Protein AF-A0A1A3GLG6-F1 (afdb_monomer_lite)

Foldseek 3Di:
DDDPDPPDDPPLQDLVRLVVLLVVLQVVLVVCVVVVNNVSSVVSVVVSVVSVVSNVPDD

Sequence (59 aa):
MTKGSQMGQSETHSVNDIRTAIRELSLRAELARKEGRPDDAAELEARVAAYRQELAAKP

Radius of gyration: 14.01 Å; chains: 1; bounding box: 36×25×34 Å

pLDDT: mean 86.61, std 19.94, range [37.69, 98.75]

Secondary structure (DSSP, 8-state):
--------------HHHHHHHHHHHHHHHHHHHHTT-HHHHHHHHHHHHHHHHHHHT--

Organism: Mycolicibacterium mucogenicum (NCBI:txid56689)

Structure (mmCIF, N/CA/C/O backbone):
data_AF-A0A1A3GLG6-F1
#
_entry.id   AF-A0A1A3GLG6-F1
#
loop_
_atom_site.group_PDB
_atom_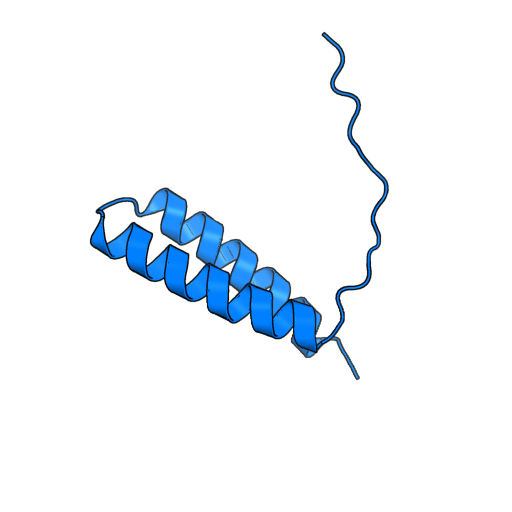site.id
_atom_site.type_symbol
_atom_site.label_atom_id
_atom_site.label_alt_id
_atom_site.label_comp_id
_atom_site.label_asym_id
_atom_site.label_entity_id
_atom_site.label_seq_id
_atom_site.pdbx_PDB_ins_code
_atom_site.Cartn_x
_atom_site.Cartn_y
_atom_site.Cartn_z
_atom_site.occupancy
_atom_site.B_iso_or_equiv
_atom_site.auth_seq_id
_atom_site.auth_comp_id
_atom_site.auth_asym_id
_atom_site.auth_atom_id
_atom_site.pdbx_PDB_model_num
ATOM 1 N N . MET A 1 1 ? -22.076 20.926 -17.687 1.00 51.91 1 MET A N 1
ATOM 2 C CA . MET A 1 1 ? -21.659 19.595 -18.170 1.00 51.91 1 MET A CA 1
ATOM 3 C C . MET A 1 1 ? -20.469 19.822 -19.082 1.00 51.91 1 MET A C 1
ATOM 5 O O . MET A 1 1 ? -20.697 20.409 -20.122 1.00 51.91 1 MET A O 1
ATOM 9 N N . THR A 1 2 ? -19.250 19.449 -18.684 1.00 39.50 2 THR A N 1
ATOM 10 C CA . THR A 1 2 ? -18.147 19.075 -19.598 1.00 39.50 2 THR A CA 1
ATOM 11 C C . THR A 1 2 ? -16.960 18.600 -18.765 1.00 39.50 2 THR A C 1
ATOM 13 O O . THR A 1 2 ? -16.151 19.367 -18.257 1.00 39.50 2 THR A O 1
ATOM 16 N N . LYS A 1 3 ? -16.916 17.279 -18.598 1.00 47.75 3 LYS A N 1
ATOM 17 C CA . LYS A 1 3 ? -15.788 16.507 -18.093 1.00 47.75 3 LYS A CA 1
ATOM 18 C C . LYS A 1 3 ? -14.757 16.462 -19.224 1.00 47.75 3 LYS A C 1
ATOM 20 O O . LYS A 1 3 ? -14.912 15.687 -20.159 1.00 47.75 3 LYS A O 1
ATOM 25 N N . GLY A 1 4 ? -13.767 17.347 -19.179 1.00 37.69 4 GLY A N 1
ATOM 26 C CA . GLY A 1 4 ? -12.588 17.284 -20.038 1.00 37.69 4 GLY A CA 1
ATOM 27 C C . GLY A 1 4 ? -11.518 16.478 -19.324 1.00 37.69 4 GLY A C 1
ATOM 28 O O . GLY A 1 4 ? -10.701 17.044 -18.609 1.00 37.69 4 GLY A O 1
ATOM 29 N N . SER A 1 5 ? -11.600 15.153 -19.449 1.00 44.62 5 SER A N 1
ATOM 30 C CA . SER A 1 5 ? -10.576 14.207 -19.015 1.00 44.62 5 SER A CA 1
ATOM 31 C C . SER A 1 5 ? -9.194 14.683 -19.450 1.00 44.62 5 SER A C 1
ATOM 33 O O . SER A 1 5 ? -8.917 14.774 -20.645 1.00 44.62 5 SER A O 1
ATOM 35 N N . GLN A 1 6 ? -8.318 14.923 -18.480 1.00 47.50 6 GLN A N 1
ATOM 36 C CA . GLN A 1 6 ? -6.888 15.082 -18.702 1.00 47.50 6 GLN A CA 1
ATOM 37 C C . GLN A 1 6 ? -6.305 13.703 -19.052 1.00 47.50 6 GLN A C 1
ATOM 39 O O . GLN A 1 6 ? -5.693 13.028 -18.233 1.00 47.50 6 GLN A O 1
ATOM 44 N N . MET A 1 7 ? -6.590 13.230 -20.268 1.00 49.47 7 MET A N 1
ATOM 45 C CA . MET A 1 7 ? -5.865 12.135 -20.902 1.00 49.47 7 MET A CA 1
ATOM 46 C C . MET A 1 7 ? -4.588 12.726 -21.479 1.00 49.47 7 MET A C 1
ATOM 48 O O . MET A 1 7 ? -4.568 13.266 -22.580 1.00 49.47 7 MET A O 1
ATOM 52 N N . GLY A 1 8 ? -3.530 12.657 -20.692 1.00 45.50 8 GLY A N 1
ATOM 53 C CA . GLY A 1 8 ? -2.213 13.085 -21.112 1.00 45.50 8 GLY A CA 1
ATOM 54 C C . GLY A 1 8 ? -1.283 12.997 -19.932 1.00 45.50 8 GLY A C 1
ATOM 55 O O . GLY A 1 8 ? -1.000 14.024 -19.340 1.00 45.50 8 GLY A O 1
ATOM 56 N N . GLN A 1 9 ? -0.894 11.773 -19.573 1.00 44.59 9 GLN A N 1
ATOM 57 C CA . GLN A 1 9 ? 0.322 11.489 -18.818 1.00 44.59 9 GLN A CA 1
ATOM 58 C C . GLN A 1 9 ? 0.562 9.980 -18.803 1.00 44.59 9 GLN A C 1
ATOM 60 O O . GLN A 1 9 ? 0.298 9.273 -17.839 1.00 44.59 9 GLN A O 1
ATOM 65 N N . SER A 1 10 ? 1.129 9.476 -19.894 1.00 47.44 10 SER A N 1
ATOM 66 C CA . SER A 1 10 ? 2.084 8.376 -19.784 1.00 47.44 10 SER A CA 1
ATOM 67 C C . SER A 1 10 ? 3.383 8.936 -19.186 1.00 47.44 10 SER A C 1
ATOM 69 O O . SER A 1 10 ? 4.432 8.917 -19.828 1.00 47.44 10 SER A O 1
ATOM 71 N N . GLU A 1 11 ? 3.307 9.517 -17.986 1.00 58.53 11 GLU A N 1
ATOM 72 C CA . GLU A 1 11 ? 4.491 9.759 -17.174 1.00 58.53 11 GLU A CA 1
ATOM 73 C C . GLU A 1 11 ? 4.917 8.384 -16.682 1.00 58.53 11 GLU A C 1
ATOM 75 O O . GLU A 1 11 ? 4.291 7.777 -15.818 1.00 58.53 11 GLU A O 1
ATOM 80 N N . THR A 1 12 ? 5.928 7.823 -17.341 1.00 67.94 12 THR A N 1
ATOM 81 C CA . THR A 1 12 ? 6.549 6.592 -16.867 1.00 67.94 12 THR A CA 1
ATOM 82 C C . THR A 1 12 ? 7.186 6.932 -15.530 1.00 67.94 12 THR A C 1
ATOM 84 O O . THR A 1 12 ? 8.216 7.603 -15.506 1.00 67.94 12 THR A O 1
ATOM 87 N N . HIS A 1 13 ? 6.579 6.500 -14.426 1.00 78.12 13 HIS A N 1
ATOM 88 C CA . HIS A 1 13 ? 7.150 6.741 -13.109 1.00 78.12 13 HIS A CA 1
ATOM 89 C C . HIS A 1 13 ? 8.544 6.104 -13.049 1.00 78.12 13 HIS A C 1
ATOM 91 O O . HIS A 1 13 ? 8.749 4.962 -13.500 1.00 78.12 13 HIS A O 1
ATOM 97 N N . SER A 1 14 ? 9.520 6.832 -12.502 1.00 92.38 14 SER A N 1
ATOM 98 C CA . SER A 1 14 ? 10.824 6.242 -12.220 1.00 92.38 14 SER A CA 1
ATOM 99 C C . SER A 1 14 ? 10.674 5.170 -11.142 1.00 92.38 14 SER A C 1
ATOM 101 O O . SER A 1 14 ? 9.779 5.232 -10.300 1.00 92.38 14 SER A O 1
ATOM 103 N N . VAL A 1 15 ? 11.583 4.193 -11.103 1.00 94.88 15 VAL A N 1
ATOM 104 C CA . VAL A 1 15 ? 11.615 3.163 -10.044 1.00 94.88 15 VAL A CA 1
ATOM 105 C C . VAL A 1 15 ? 11.613 3.795 -8.645 1.00 94.88 15 VAL A C 1
ATOM 107 O O . VAL A 1 15 ? 10.960 3.286 -7.732 1.00 94.88 15 VAL A O 1
ATOM 110 N N . ASN A 1 16 ? 12.313 4.920 -8.475 1.00 95.00 16 ASN A N 1
ATOM 111 C CA . ASN A 1 16 ? 12.345 5.648 -7.207 1.00 95.00 16 ASN A CA 1
ATOM 112 C C . ASN A 1 16 ? 11.004 6.316 -6.875 1.00 95.00 16 ASN A C 1
ATOM 114 O O . ASN A 1 16 ? 10.583 6.265 -5.717 1.00 95.00 16 ASN A O 1
ATOM 118 N N . ASP A 1 17 ? 10.308 6.868 -7.870 1.00 95.12 17 ASP A N 1
ATOM 119 C CA . ASP A 1 17 ? 8.980 7.462 -7.682 1.00 95.12 17 ASP A CA 1
ATOM 120 C C . ASP A 1 17 ? 7.970 6.387 -7.281 1.00 95.12 17 ASP A C 1
ATOM 122 O O . ASP A 1 17 ? 7.241 6.554 -6.307 1.00 95.12 17 ASP A O 1
ATOM 126 N N . ILE A 1 18 ? 8.001 5.229 -7.951 1.00 95.56 18 ILE A N 1
ATOM 127 C CA . ILE A 1 18 ? 7.121 4.092 -7.652 1.00 95.56 18 ILE A CA 1
ATOM 128 C C . ILE A 1 18 ? 7.334 3.601 -6.217 1.00 95.56 18 ILE A C 1
ATOM 130 O O . ILE A 1 18 ? 6.377 3.392 -5.472 1.00 95.56 18 ILE A O 1
ATOM 134 N N . ARG A 1 19 ? 8.591 3.438 -5.789 1.00 97.00 19 ARG A N 1
ATOM 135 C CA . ARG A 1 19 ? 8.914 3.015 -4.415 1.00 97.00 19 ARG A CA 1
ATOM 136 C C . ARG A 1 19 ? 8.460 4.039 -3.378 1.00 97.00 19 ARG A C 1
ATOM 138 O O . ARG A 1 19 ? 7.941 3.650 -2.330 1.00 97.00 19 ARG A O 1
ATOM 145 N N . THR A 1 20 ? 8.637 5.323 -3.676 1.00 98.06 20 THR A N 1
ATOM 146 C CA . THR A 1 20 ? 8.192 6.420 -2.809 1.00 98.06 20 THR A CA 1
ATOM 147 C C . THR A 1 20 ? 6.671 6.402 -2.676 1.00 98.06 20 THR A C 1
ATOM 149 O O . THR A 1 20 ? 6.163 6.321 -1.557 1.00 98.06 20 THR A O 1
ATOM 152 N N . ALA A 1 21 ? 5.953 6.312 -3.797 1.00 97.25 21 ALA A N 1
ATOM 153 C CA . ALA A 1 21 ? 4.499 6.214 -3.826 1.00 97.25 21 ALA A CA 1
ATOM 154 C C . ALA A 1 21 ? 3.984 4.995 -3.043 1.00 97.25 21 ALA A C 1
ATOM 156 O O . ALA A 1 21 ? 3.074 5.131 -2.226 1.00 97.25 21 ALA A O 1
ATOM 157 N N . ILE A 1 22 ? 4.594 3.813 -3.212 1.00 98.25 22 ILE A N 1
ATOM 158 C CA . ILE A 1 22 ? 4.232 2.607 -2.447 1.00 98.25 22 ILE A CA 1
ATOM 159 C C . ILE A 1 22 ? 4.349 2.859 -0.942 1.00 98.25 22 ILE A C 1
ATOM 161 O O . ILE A 1 22 ? 3.434 2.510 -0.193 1.00 98.25 22 ILE A O 1
ATOM 165 N N . ARG A 1 23 ? 5.456 3.457 -0.484 1.00 98.50 23 ARG A N 1
ATOM 166 C CA . ARG A 1 23 ? 5.689 3.730 0.941 1.00 98.50 23 ARG A CA 1
ATOM 167 C C . ARG A 1 23 ? 4.652 4.701 1.503 1.00 98.50 23 ARG A C 1
ATOM 169 O O . ARG A 1 23 ? 4.067 4.424 2.548 1.00 98.50 23 ARG A O 1
ATOM 176 N N . GLU A 1 24 ? 4.421 5.817 0.820 1.00 98.62 24 GLU A N 1
ATOM 177 C CA . GLU A 1 24 ? 3.493 6.852 1.279 1.00 98.62 24 GLU A CA 1
ATOM 178 C C . GLU A 1 24 ? 2.044 6.361 1.300 1.00 98.62 24 GLU A C 1
ATOM 180 O O . GLU A 1 24 ? 1.333 6.572 2.283 1.00 98.62 24 GLU A O 1
ATOM 185 N N . LEU A 1 25 ? 1.609 5.669 0.245 1.00 98.50 25 LEU A N 1
ATOM 186 C CA . LEU A 1 25 ? 0.256 5.122 0.167 1.00 98.50 25 LEU A CA 1
ATOM 187 C C . LEU A 1 25 ? 0.034 4.025 1.211 1.00 98.50 25 LEU A C 1
ATOM 189 O O . LEU A 1 25 ? -1.022 4.000 1.837 1.00 98.50 25 LEU A O 1
ATOM 193 N N . SER A 1 26 ? 1.036 3.178 1.466 1.00 98.50 26 SER A N 1
ATOM 194 C CA . SER A 1 26 ? 0.949 2.149 2.513 1.00 98.50 26 SER A CA 1
ATOM 195 C C . SER A 1 26 ? 0.788 2.767 3.905 1.00 98.50 26 SER A C 1
ATOM 197 O O . SER A 1 26 ? -0.033 2.300 4.693 1.00 98.50 26 SER A O 1
ATOM 199 N N . LEU A 1 27 ? 1.524 3.847 4.200 1.00 98.75 27 LEU A N 1
ATOM 200 C CA . LEU A 1 27 ? 1.386 4.577 5.463 1.00 98.75 27 LEU A CA 1
ATOM 201 C C . LEU A 1 27 ? -0.018 5.182 5.611 1.00 98.75 27 LEU A C 1
ATOM 203 O O . LEU A 1 27 ? -0.630 5.075 6.673 1.00 98.75 27 LEU A O 1
ATOM 207 N N . ARG A 1 28 ? -0.551 5.785 4.541 1.00 98.56 28 ARG A N 1
ATOM 208 C CA . ARG A 1 28 ? -1.908 6.355 4.540 1.00 98.56 28 ARG A CA 1
ATOM 209 C C . ARG A 1 28 ? -2.986 5.280 4.687 1.00 98.56 28 ARG A C 1
ATOM 211 O O . ARG A 1 28 ? -3.949 5.508 5.408 1.00 98.56 28 ARG A O 1
ATOM 218 N N . ALA A 1 29 ? -2.814 4.111 4.068 1.00 98.56 29 ALA A N 1
ATOM 219 C CA . ALA A 1 29 ? -3.746 2.994 4.209 1.00 98.56 29 ALA A CA 1
ATOM 220 C C . ALA A 1 29 ? -3.775 2.464 5.648 1.00 98.56 29 ALA A C 1
ATOM 222 O O . ALA A 1 29 ? -4.838 2.195 6.205 1.00 98.56 29 ALA A O 1
ATOM 223 N N . GLU A 1 30 ? -2.608 2.354 6.289 1.00 98.50 30 GLU A N 1
ATOM 224 C CA . GLU A 1 30 ? -2.534 1.984 7.701 1.00 98.50 30 GLU A CA 1
ATOM 225 C C . GLU A 1 30 ? -3.229 3.012 8.602 1.00 98.50 30 GLU A C 1
ATOM 227 O O . GLU A 1 30 ? -3.984 2.624 9.495 1.00 98.50 30 GLU A O 1
ATOM 232 N N . LEU A 1 31 ? -3.019 4.308 8.348 1.00 98.62 31 LEU A N 1
ATOM 233 C CA . LEU A 1 31 ? -3.704 5.371 9.080 1.00 98.62 31 LEU A CA 1
ATOM 234 C C . LEU A 1 31 ? -5.225 5.293 8.890 1.00 98.62 31 LEU A C 1
ATOM 236 O O . LEU A 1 31 ? -5.950 5.293 9.878 1.00 98.62 31 LEU A O 1
ATOM 240 N N . ALA A 1 32 ? -5.706 5.129 7.656 1.00 98.38 32 ALA A N 1
ATOM 241 C CA . ALA A 1 32 ? -7.132 4.993 7.366 1.00 98.38 32 ALA A CA 1
ATOM 242 C C . ALA A 1 32 ? -7.767 3.806 8.117 1.00 98.38 32 ALA A C 1
ATOM 244 O O . ALA A 1 32 ? -8.847 3.945 8.690 1.00 98.38 32 ALA A O 1
ATOM 245 N N . ARG A 1 33 ? -7.068 2.665 8.226 1.00 98.00 33 ARG A N 1
ATOM 246 C CA . ARG A 1 33 ? -7.522 1.536 9.063 1.00 98.00 33 ARG A CA 1
ATOM 247 C C . ARG A 1 33 ? -7.625 1.912 10.541 1.00 98.00 33 ARG A C 1
ATOM 249 O O . ARG A 1 33 ? -8.618 1.573 11.178 1.00 98.00 33 ARG A O 1
ATOM 256 N N . LYS A 1 34 ? -6.626 2.619 11.080 1.00 98.25 34 LYS A N 1
ATOM 257 C CA . LYS A 1 34 ? -6.619 3.091 12.479 1.00 98.25 34 LYS A CA 1
ATOM 258 C C . LYS A 1 34 ? -7.741 4.094 12.761 1.00 98.25 34 LYS A C 1
ATOM 260 O O . LYS A 1 34 ? -8.277 4.101 13.863 1.00 98.25 34 LYS A O 1
ATOM 265 N N . GLU A 1 35 ? -8.114 4.900 11.771 1.00 98.31 35 GLU A N 1
ATOM 266 C CA . GLU A 1 35 ? -9.203 5.883 11.851 1.00 98.31 35 GLU A CA 1
ATOM 267 C C . GLU A 1 35 ? -10.601 5.287 11.601 1.00 98.31 35 GLU A C 1
ATOM 269 O O . GLU A 1 35 ? -11.589 6.015 11.649 1.00 98.31 35 GLU A O 1
ATOM 274 N N . GLY A 1 36 ? -10.715 3.982 11.329 1.00 98.31 36 GLY A N 1
ATOM 275 C CA . GLY A 1 36 ? -12.004 3.345 11.042 1.00 98.31 36 GLY A CA 1
ATOM 276 C C . GLY A 1 36 ? -12.566 3.681 9.656 1.00 98.31 36 GLY A C 1
ATOM 277 O O . GLY A 1 36 ? -13.779 3.659 9.469 1.00 98.31 36 GLY A O 1
ATOM 278 N N . ARG A 1 37 ? -11.692 3.976 8.685 1.00 98.19 37 ARG A N 1
ATOM 279 C CA . ARG A 1 37 ? -12.015 4.288 7.280 1.00 98.19 37 ARG A CA 1
ATOM 280 C C . ARG A 1 37 ? -11.556 3.148 6.351 1.00 98.19 37 ARG A C 1
ATOM 282 O O . ARG A 1 37 ? -10.563 3.298 5.636 1.00 98.19 37 ARG A O 1
ATOM 289 N N . PRO A 1 38 ? -12.213 1.974 6.383 1.00 95.94 38 PRO A N 1
ATOM 290 C CA . PRO A 1 38 ? -11.754 0.791 5.656 1.00 95.94 38 PRO A CA 1
ATOM 291 C C . PRO A 1 38 ? -11.839 0.939 4.132 1.00 95.94 38 PRO A C 1
ATOM 293 O O . PRO A 1 38 ? -10.961 0.426 3.444 1.00 95.94 38 PRO A O 1
ATOM 296 N N . ASP A 1 39 ? -12.832 1.656 3.600 1.00 97.88 39 ASP A N 1
ATOM 297 C CA . ASP A 1 39 ? -12.957 1.900 2.156 1.00 97.88 39 ASP A CA 1
ATOM 298 C C . ASP A 1 39 ? -11.775 2.715 1.613 1.00 97.88 39 ASP A C 1
ATOM 300 O O . ASP A 1 39 ? -11.177 2.357 0.598 1.00 97.88 39 ASP A O 1
ATOM 304 N N . ASP A 1 40 ? -11.359 3.751 2.346 1.00 97.69 40 ASP A N 1
ATOM 305 C CA . ASP A 1 40 ? -10.197 4.566 1.984 1.00 97.69 40 ASP A CA 1
ATOM 306 C C . ASP A 1 40 ? -8.905 3.745 2.054 1.00 97.69 40 ASP A C 1
ATOM 308 O O . ASP A 1 40 ? -8.036 3.858 1.188 1.00 97.69 40 ASP A O 1
ATOM 312 N N . ALA A 1 41 ? -8.777 2.878 3.064 1.00 98.56 41 ALA A N 1
ATOM 313 C CA . ALA A 1 41 ? -7.658 1.948 3.143 1.00 98.56 41 ALA A CA 1
ATOM 314 C C . ALA A 1 4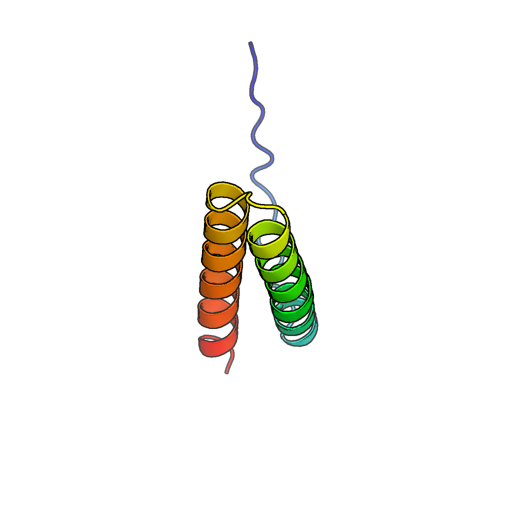1 ? -7.624 1.003 1.933 1.00 98.56 41 ALA A C 1
ATOM 316 O O . ALA A 1 41 ? -6.562 0.831 1.335 1.00 98.56 41 ALA A O 1
ATOM 317 N N . ALA A 1 42 ? -8.775 0.454 1.534 1.00 98.56 42 ALA A N 1
ATOM 318 C CA . ALA A 1 42 ? -8.885 -0.454 0.399 1.00 98.56 42 ALA A CA 1
ATOM 319 C C . ALA A 1 42 ? -8.521 0.229 -0.930 1.00 98.56 42 ALA A C 1
ATOM 321 O O . ALA A 1 42 ? -7.804 -0.358 -1.744 1.00 98.56 42 ALA A O 1
ATOM 322 N N . GLU A 1 43 ? -8.943 1.479 -1.143 1.00 98.50 43 GLU A N 1
ATOM 323 C CA . GLU A 1 43 ? -8.552 2.251 -2.329 1.00 98.50 43 GLU A CA 1
ATOM 324 C C . GLU A 1 43 ? -7.030 2.472 -2.375 1.00 98.50 43 GLU A C 1
ATOM 326 O O . GLU A 1 43 ? -6.377 2.245 -3.400 1.00 98.50 43 GLU A O 1
ATOM 331 N N . LEU A 1 44 ? -6.439 2.878 -1.249 1.00 98.44 44 LEU A N 1
ATOM 332 C CA . LEU A 1 44 ? -4.999 3.106 -1.143 1.00 98.44 44 LEU A CA 1
ATOM 333 C C . LEU A 1 44 ? -4.206 1.807 -1.351 1.00 98.44 44 LEU A C 1
ATOM 335 O O . LEU A 1 44 ? -3.195 1.814 -2.058 1.00 98.44 44 LEU A O 1
ATOM 339 N N . GLU A 1 45 ? -4.675 0.685 -0.803 1.00 98.56 45 GLU A N 1
ATOM 340 C CA . GLU A 1 45 ? -4.076 -0.639 -1.002 1.00 98.56 45 GLU A CA 1
ATOM 341 C C . GLU A 1 45 ? -4.175 -1.098 -2.467 1.00 98.56 45 GLU A C 1
ATOM 343 O O . GLU A 1 45 ? -3.198 -1.626 -3.007 1.00 98.56 45 GLU A O 1
ATOM 348 N N . ALA A 1 46 ? -5.287 -0.823 -3.157 1.00 98.50 46 ALA A N 1
ATOM 349 C CA . ALA A 1 46 ? -5.426 -1.104 -4.587 1.00 98.50 46 ALA A CA 1
ATOM 350 C C . ALA A 1 46 ? -4.410 -0.310 -5.429 1.00 98.50 46 ALA A C 1
ATOM 352 O O . ALA A 1 46 ? -3.781 -0.855 -6.342 1.00 98.50 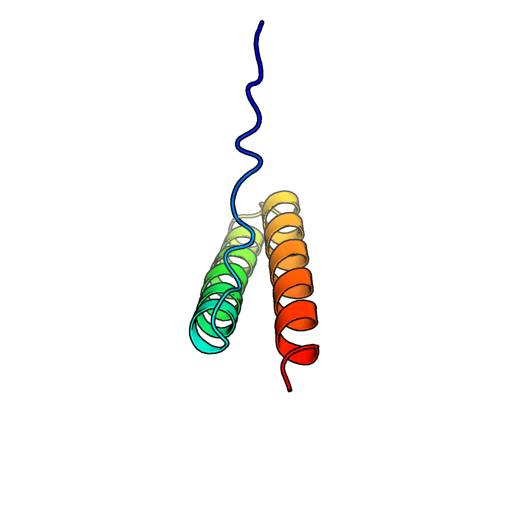46 ALA A O 1
ATOM 353 N N . ARG A 1 47 ? -4.175 0.963 -5.088 1.00 97.75 47 ARG A N 1
ATOM 354 C CA . ARG A 1 47 ? -3.150 1.791 -5.745 1.00 97.75 47 ARG A CA 1
ATOM 355 C C . ARG A 1 47 ? -1.735 1.287 -5.467 1.00 97.75 47 ARG A C 1
ATOM 357 O O . ARG A 1 47 ? -0.915 1.242 -6.381 1.00 97.75 47 ARG A O 1
ATOM 364 N N . VAL A 1 48 ? -1.446 0.859 -4.235 1.00 98.19 48 VAL A N 1
ATOM 365 C CA . VAL A 1 48 ? -0.170 0.205 -3.891 1.00 98.19 48 VAL A CA 1
ATOM 366 C C . VAL A 1 48 ? 0.041 -1.049 -4.736 1.00 98.19 48 VAL A C 1
ATOM 368 O O . VAL A 1 48 ? 1.141 -1.256 -5.249 1.00 98.19 48 VAL A O 1
ATOM 371 N N . ALA A 1 49 ? -0.993 -1.876 -4.909 1.00 98.25 49 ALA A N 1
ATOM 372 C CA . ALA A 1 49 ? -0.910 -3.070 -5.742 1.00 98.25 49 ALA A CA 1
ATOM 373 C C . ALA A 1 49 ? -0.574 -2.716 -7.199 1.00 98.25 49 ALA A C 1
ATOM 375 O O . ALA A 1 49 ? 0.341 -3.311 -7.763 1.00 98.25 49 ALA A O 1
ATOM 376 N N . ALA A 1 50 ? -1.222 -1.700 -7.776 1.00 97.19 50 ALA A N 1
ATOM 377 C CA . ALA A 1 50 ? -0.915 -1.232 -9.128 1.00 97.19 50 ALA A CA 1
ATOM 378 C C . ALA A 1 50 ? 0.554 -0.793 -9.277 1.00 97.19 50 ALA A C 1
ATOM 380 O O . ALA A 1 50 ? 1.240 -1.230 -10.200 1.0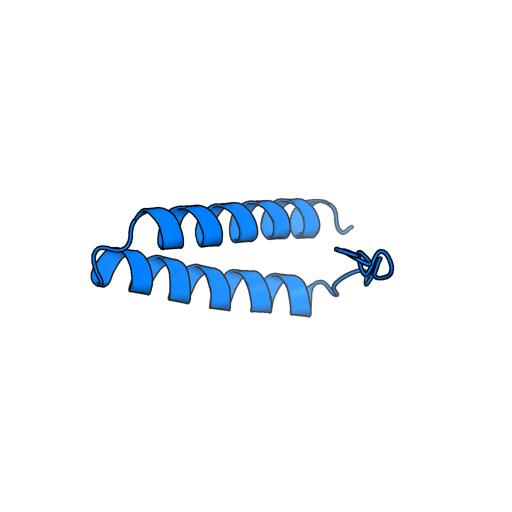0 97.19 50 ALA A O 1
ATOM 381 N N . TYR A 1 5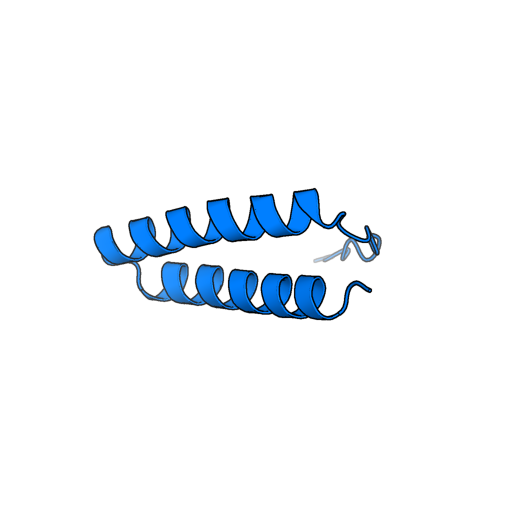1 ? 1.077 -0.013 -8.327 1.00 96.75 51 TYR A N 1
ATOM 382 C CA . TYR A 1 51 ? 2.484 0.395 -8.336 1.00 96.75 51 TYR A CA 1
ATOM 383 C C . TYR A 1 51 ? 3.457 -0.774 -8.150 1.00 96.75 51 TYR A C 1
ATOM 385 O O . TYR A 1 51 ? 4.530 -0.782 -8.749 1.00 96.75 51 TYR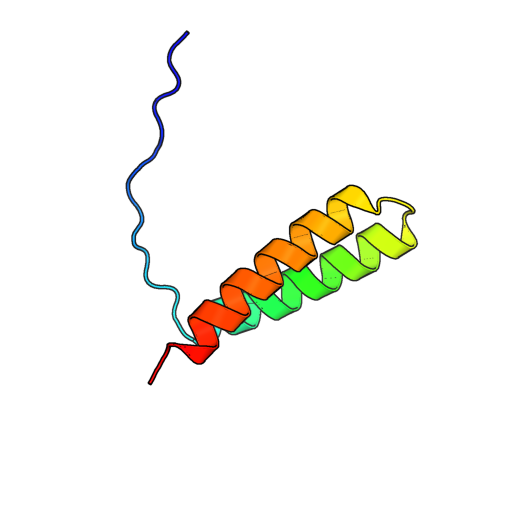 A O 1
ATOM 393 N N . ARG A 1 52 ? 3.105 -1.790 -7.353 1.00 97.12 52 ARG A N 1
ATOM 394 C CA . ARG A 1 52 ? 3.920 -3.011 -7.221 1.00 97.12 52 ARG A CA 1
ATOM 395 C C . ARG A 1 52 ? 3.999 -3.783 -8.534 1.00 97.12 52 ARG A C 1
ATOM 397 O O . ARG A 1 52 ? 5.079 -4.253 -8.877 1.00 97.12 52 ARG A O 1
ATOM 404 N N . GLN A 1 53 ? 2.890 -3.869 -9.267 1.00 97.19 53 GLN A N 1
ATOM 405 C CA . GLN A 1 53 ? 2.873 -4.474 -10.599 1.00 97.19 53 GLN A CA 1
ATOM 406 C C . GLN A 1 53 ? 3.734 -3.668 -11.578 1.00 97.19 53 GLN A C 1
ATOM 408 O O . GLN A 1 53 ? 4.526 -4.257 -12.308 1.00 97.19 53 GLN A O 1
ATOM 413 N N . GLU A 1 54 ? 3.640 -2.332 -11.556 1.00 94.81 54 GLU A N 1
ATOM 414 C CA . GLU A 1 54 ? 4.497 -1.474 -12.384 1.00 94.81 54 GLU A CA 1
ATOM 415 C C . GLU A 1 54 ? 5.982 -1.681 -12.052 1.00 94.81 54 GLU A C 1
ATOM 417 O O . GLU A 1 54 ? 6.794 -1.835 -12.959 1.00 94.81 54 GLU A O 1
ATOM 422 N N . LEU A 1 55 ? 6.338 -1.735 -10.763 1.00 94.62 55 LEU A N 1
ATOM 423 C CA . LEU A 1 55 ? 7.710 -1.967 -10.309 1.00 94.62 55 LEU A CA 1
ATOM 424 C C . LEU A 1 55 ? 8.245 -3.329 -10.762 1.00 94.62 55 LEU A C 1
ATOM 426 O O . LEU A 1 55 ? 9.393 -3.413 -11.181 1.00 94.62 55 LEU A O 1
ATOM 430 N N . ALA A 1 56 ? 7.421 -4.376 -10.679 1.00 95.25 56 ALA A N 1
ATOM 431 C CA . ALA A 1 56 ? 7.785 -5.728 -11.099 1.00 95.25 56 ALA A CA 1
ATOM 432 C C . ALA A 1 56 ? 7.969 -5.854 -12.621 1.00 95.25 56 ALA A C 1
ATOM 434 O O . ALA A 1 56 ? 8.670 -6.752 -13.076 1.00 95.25 56 ALA A O 1
ATOM 435 N N . ALA A 1 57 ? 7.348 -4.965 -13.401 1.00 94.00 57 ALA A N 1
ATOM 436 C CA . ALA A 1 57 ? 7.492 -4.912 -14.852 1.00 94.00 57 ALA A CA 1
ATOM 437 C C . ALA A 1 57 ? 8.714 -4.096 -15.323 1.00 94.00 57 ALA A C 1
ATOM 439 O O . ALA A 1 57 ? 9.005 -4.090 -16.520 1.00 94.00 57 ALA A O 1
ATOM 440 N N . LYS A 1 58 ? 9.419 -3.387 -14.425 1.00 87.12 58 LYS A N 1
ATOM 441 C CA . LYS A 1 58 ? 10.675 -2.701 -14.772 1.00 87.12 58 LYS A CA 1
ATOM 442 C C . LYS A 1 58 ? 11.809 -3.746 -14.873 1.00 87.12 58 LYS A C 1
ATOM 444 O O . LYS A 1 58 ? 11.829 -4.665 -14.054 1.00 87.12 58 LYS A O 1
ATOM 449 N N . PRO A 1 59 ? 12.706 -3.622 -15.868 1.00 78.44 59 PRO A N 1
ATOM 450 C CA . PRO A 1 59 ? 13.802 -4.565 -16.106 1.00 78.44 59 PRO A CA 1
ATOM 451 C C . PRO A 1 59 ? 14.869 -4.562 -15.004 1.00 78.44 59 PRO A C 1
ATOM 453 O O . PRO A 1 59 ? 15.014 -3.529 -14.307 1.00 78.44 59 PRO A O 1
#